Protein AF-A0A7C2RBP6-F1 (afdb_monomer_lite)

Foldseek 3Di:
DPVVVVVVLLCLLVPDDDCPPAPDAPDDDDDRDRDPDPDQPDDQDDDPPDDPQVVSLSSVQSCCVPPHQKDWLDAQAFQDDPNDTLDTQGTWIARPVPRDIDGDDDDDAQFQAQPVDPGRQQRGAHPVNPDTSVVVSVCCVPRVVCVCVDPSCVVVVVVSD

Sequence (161 aa):
MNNALLHQFCGFLDTPQIWDKTVAFPYPAYNLKRLDLQELPENIHLPPTMVLGKRMERFFRFYVTHCSEERIIAHNEQIISEKRTLGELDFLLKNENTGQVSHVELVYKFYLYDPEIPAEAERWTGPNHRDNLSRKLDRLLKKQFPLLHREETRPLLDRLG

pLDDT: mean 90.35, std 7.53, range [52.34, 98.12]

Secondary structure (DSSP, 8-state):
--HHHHHHHHHHHTPPPSSTTTS--SSPPP-PPP---SS-SS-----TT--HHHHHHHHHHHHHHHHSSEEEEEEEEEEEETTEEEEEEEEEEEETTT--EEEE-------EE-TTSSSHHHHEE-TTSS-BHHHHHHHIIIIIGGGGGSGGGHHHHHHH-

InterPro domains:
  IPR015003 Protein of unknown function DUF1853 [PF08907] (30-160)

Radius of gyration: 17.33 Å; chains: 1; bounding box: 37×40×42 Å

Organism: NCBI:txid390640

Structure (mmCIF, N/CA/C/O backbone):
data_AF-A0A7C2RBP6-F1
#
_entry.id   AF-A0A7C2RBP6-F1
#
loop_
_atom_site.group_PDB
_atom_site.id
_atom_site.type_symbol
_atom_site.label_atom_id
_atom_site.label_alt_id
_atom_site.label_comp_id
_atom_site.label_asym_id
_atom_site.label_entity_id
_atom_site.label_seq_id
_atom_site.pdbx_PDB_ins_code
_atom_site.Cartn_x
_atom_site.Cartn_y
_atom_site.Cartn_z
_atom_site.occupancy
_atom_site.B_iso_or_equiv
_atom_site.auth_seq_id
_atom_site.auth_comp_id
_atom_site.auth_asym_id
_atom_site.auth_atom_id
_atom_site.pdbx_PDB_model_num
ATOM 1 N N . MET A 1 1 ? 17.972 23.524 2.833 1.00 52.34 1 MET A N 1
ATOM 2 C CA . MET A 1 1 ? 16.898 22.520 2.652 1.00 52.34 1 MET A CA 1
ATOM 3 C C . MET A 1 1 ? 17.493 21.240 2.093 1.00 52.34 1 MET A C 1
ATOM 5 O O . MET A 1 1 ? 18.336 21.323 1.207 1.00 52.34 1 MET A O 1
ATOM 9 N N . ASN A 1 2 ? 17.118 20.072 2.621 1.00 64.44 2 ASN A N 1
ATOM 10 C CA . ASN A 1 2 ? 17.662 18.794 2.158 1.00 64.44 2 ASN A CA 1
ATOM 11 C C . ASN A 1 2 ? 17.010 18.398 0.822 1.00 64.44 2 ASN A C 1
ATOM 13 O O . ASN A 1 2 ? 16.050 17.630 0.794 1.00 64.44 2 ASN A O 1
ATOM 17 N N . ASN A 1 3 ? 17.522 18.964 -0.275 1.00 80.50 3 ASN A N 1
ATOM 18 C CA . ASN A 1 3 ? 17.009 18.783 -1.637 1.00 80.50 3 ASN A CA 1
ATOM 19 C C . ASN A 1 3 ? 16.863 17.289 -2.010 1.00 80.50 3 ASN A C 1
ATOM 21 O O . ASN A 1 3 ? 15.929 16.882 -2.692 1.00 80.50 3 ASN A O 1
ATOM 25 N N . ALA A 1 4 ? 17.720 16.428 -1.449 1.00 88.38 4 ALA A N 1
ATOM 26 C CA . ALA A 1 4 ? 17.668 14.987 -1.670 1.00 88.38 4 ALA A CA 1
ATOM 27 C C . ALA A 1 4 ? 16.376 14.315 -1.168 1.00 88.38 4 ALA A C 1
ATOM 29 O O . ALA A 1 4 ? 15.954 13.319 -1.753 1.00 88.38 4 ALA A O 1
ATOM 30 N N . LEU A 1 5 ? 15.759 14.806 -0.088 1.00 91.62 5 LEU A N 1
ATOM 31 C CA . LEU A 1 5 ? 14.528 14.219 0.450 1.00 91.62 5 LEU A CA 1
ATOM 32 C C . LEU A 1 5 ? 13.312 14.598 -0.400 1.00 91.62 5 LEU A C 1
ATOM 34 O O . LEU A 1 5 ? 12.484 13.736 -0.685 1.00 91.62 5 LEU A O 1
ATOM 38 N N . LEU A 1 6 ? 13.253 15.856 -0.848 1.00 92.50 6 LEU A N 1
ATOM 39 C CA . LEU A 1 6 ? 12.240 16.327 -1.791 1.00 92.50 6 LEU A CA 1
ATOM 40 C C . LEU A 1 6 ? 12.291 15.505 -3.084 1.00 92.50 6 LEU A C 1
ATOM 42 O O . LEU A 1 6 ? 11.281 14.939 -3.480 1.00 92.50 6 LEU A O 1
ATOM 46 N N . HIS A 1 7 ? 13.477 15.337 -3.679 1.00 91.81 7 HIS A N 1
ATOM 47 C CA . HIS A 1 7 ? 13.637 14.522 -4.886 1.00 91.81 7 HIS A CA 1
ATOM 48 C C . HIS A 1 7 ? 13.184 13.069 -4.705 1.00 91.81 7 HIS A C 1
ATOM 50 O O . HIS A 1 7 ? 12.576 12.500 -5.607 1.00 91.81 7 HIS A O 1
ATOM 56 N N . GLN A 1 8 ? 13.449 12.461 -3.546 1.00 92.69 8 GLN A N 1
ATOM 57 C CA . GLN A 1 8 ? 12.980 11.102 -3.260 1.00 92.69 8 GLN A CA 1
ATOM 58 C C . GLN A 1 8 ? 11.459 11.027 -3.129 1.00 92.69 8 GLN A C 1
ATOM 60 O O . GLN A 1 8 ? 10.862 10.065 -3.606 1.00 92.69 8 GLN A O 1
ATOM 65 N N . PHE A 1 9 ? 10.839 12.023 -2.495 1.00 94.06 9 PHE A N 1
ATOM 66 C CA . PHE A 1 9 ? 9.387 12.095 -2.385 1.00 94.06 9 PHE A CA 1
ATOM 67 C C . PHE A 1 9 ? 8.731 12.327 -3.753 1.00 94.06 9 PHE A C 1
ATOM 69 O O . PHE A 1 9 ? 7.802 11.606 -4.102 1.00 94.06 9 PHE A O 1
ATOM 76 N N . CYS A 1 10 ? 9.260 13.238 -4.575 1.00 92.62 10 CYS A N 1
ATOM 77 C CA . CYS A 1 10 ? 8.786 13.424 -5.949 1.00 92.62 10 CYS A CA 1
ATOM 78 C C . CYS A 1 10 ? 8.947 12.139 -6.775 1.00 92.62 10 CYS A C 1
ATOM 80 O O . CYS A 1 10 ? 8.015 11.732 -7.455 1.00 92.62 10 CYS A O 1
ATOM 82 N N . GLY A 1 11 ? 10.075 11.433 -6.638 1.00 92.06 11 GLY A N 1
ATOM 83 C CA . GLY A 1 11 ? 10.273 10.133 -7.285 1.00 92.06 11 GLY A CA 1
ATOM 84 C C . GLY A 1 11 ? 9.244 9.076 -6.864 1.00 92.06 11 GLY A C 1
ATOM 85 O O . GLY A 1 11 ? 8.825 8.268 -7.688 1.00 92.06 11 GLY A O 1
ATOM 86 N N . PHE A 1 12 ? 8.791 9.100 -5.607 1.00 93.50 12 PHE A N 1
ATOM 87 C CA . PHE A 1 12 ? 7.681 8.262 -5.151 1.00 93.50 12 PHE A CA 1
ATOM 88 C C . PHE A 1 12 ? 6.359 8.624 -5.852 1.00 93.50 12 PHE A C 1
ATOM 90 O O . PHE A 1 12 ? 5.670 7.723 -6.325 1.00 93.50 12 PHE A O 1
ATOM 97 N N . LEU A 1 13 ? 6.030 9.915 -5.978 1.00 92.88 13 LEU A N 1
ATOM 98 C CA . LEU A 1 13 ? 4.815 10.368 -6.676 1.00 92.88 13 LEU A CA 1
ATOM 99 C C . LEU A 1 13 ? 4.832 10.028 -8.171 1.00 92.88 13 LEU A C 1
ATOM 101 O O . LEU A 1 13 ? 3.809 9.641 -8.727 1.00 92.88 13 LEU A O 1
ATOM 105 N N . ASP A 1 14 ? 6.001 10.133 -8.800 1.00 90.75 14 ASP A N 1
ATOM 106 C CA . ASP A 1 14 ? 6.196 9.880 -10.229 1.00 90.75 14 ASP A CA 1
ATOM 107 C C . ASP A 1 14 ? 6.451 8.391 -10.548 1.00 90.75 14 ASP A C 1
ATOM 109 O O . ASP A 1 14 ? 6.765 8.042 -11.690 1.00 90.75 14 ASP A O 1
ATOM 113 N N . THR A 1 15 ? 6.338 7.489 -9.563 1.00 89.38 15 THR A N 1
ATOM 114 C CA . THR A 1 15 ? 6.588 6.057 -9.779 1.00 89.38 15 THR A CA 1
ATOM 115 C C . THR A 1 15 ? 5.542 5.474 -10.741 1.00 89.38 15 THR A C 1
ATOM 117 O O . THR A 1 15 ? 4.346 5.480 -10.435 1.00 89.38 15 THR A O 1
ATOM 120 N N . PRO A 1 16 ? 5.961 4.910 -11.890 1.00 84.44 16 PRO A N 1
ATOM 121 C CA . PRO A 1 16 ? 5.032 4.345 -12.856 1.00 84.44 16 PRO A CA 1
ATOM 122 C C . PRO A 1 16 ? 4.377 3.067 -12.323 1.00 84.44 16 PRO A C 1
ATOM 124 O O . PRO A 1 16 ? 5.028 2.205 -11.730 1.00 84.44 16 PRO A O 1
ATOM 127 N N . GLN A 1 17 ? 3.081 2.915 -12.593 1.00 83.25 17 GLN A N 1
ATOM 128 C CA . GLN A 1 17 ? 2.335 1.698 -12.276 1.00 83.25 17 GLN A CA 1
ATOM 129 C C . GLN A 1 17 ? 2.629 0.611 -13.317 1.00 83.25 17 GLN A C 1
ATOM 131 O O . GLN A 1 17 ? 2.532 0.852 -14.520 1.00 83.25 17 GLN A O 1
ATOM 136 N N . ILE A 1 18 ? 2.971 -0.596 -12.858 1.00 77.94 18 ILE A N 1
ATOM 137 C CA . ILE A 1 18 ? 3.342 -1.709 -13.749 1.00 77.94 18 ILE A CA 1
ATOM 138 C C . ILE A 1 18 ? 2.099 -2.374 -14.361 1.00 77.94 18 ILE A C 1
ATOM 140 O O . ILE A 1 18 ? 2.104 -2.700 -15.548 1.00 77.94 18 ILE A O 1
ATOM 144 N N . TRP A 1 19 ? 1.030 -2.579 -13.580 1.00 73.69 19 TRP A N 1
ATOM 145 C CA . TRP A 1 19 ? -0.109 -3.400 -14.019 1.00 73.69 19 TRP A CA 1
ATOM 146 C C . TRP A 1 19 ? -1.236 -2.633 -14.712 1.00 73.69 19 TRP A C 1
ATOM 148 O O . TRP A 1 19 ? -1.993 -3.259 -15.445 1.00 73.69 19 TRP A O 1
ATOM 158 N N . ASP A 1 20 ? -1.318 -1.306 -14.566 1.00 64.06 20 ASP A N 1
ATOM 159 C CA . ASP A 1 20 ? -2.397 -0.473 -15.138 1.00 64.06 20 ASP A CA 1
ATOM 160 C C . ASP A 1 20 ? -2.490 -0.561 -16.679 1.00 64.06 20 ASP A C 1
ATOM 162 O O . ASP A 1 20 ? -3.480 -0.179 -17.293 1.00 64.06 20 ASP A O 1
ATOM 166 N N . LYS A 1 21 ? -1.460 -1.114 -17.334 1.00 62.25 21 LYS A N 1
ATOM 167 C CA . LYS A 1 21 ? -1.401 -1.274 -18.795 1.00 62.25 21 LYS A CA 1
ATOM 168 C C . LYS A 1 21 ? -1.224 -2.713 -19.275 1.00 62.25 21 LYS A C 1
ATOM 170 O O . LYS A 1 21 ? -1.294 -2.950 -20.476 1.00 62.25 21 LYS A O 1
ATOM 175 N N . THR A 1 22 ? -0.953 -3.660 -18.378 1.00 63.56 22 THR A N 1
ATOM 176 C CA . THR A 1 22 ? -0.402 -4.976 -18.756 1.00 63.56 22 THR A CA 1
ATOM 177 C C . THR A 1 22 ? -1.162 -6.164 -18.174 1.00 63.56 22 THR A C 1
ATOM 179 O O . THR A 1 22 ? -1.115 -7.246 -18.758 1.00 63.56 22 THR A O 1
ATOM 182 N N . VAL A 1 23 ? -1.880 -5.996 -17.055 1.00 70.62 23 VAL A N 1
ATOM 183 C CA . VAL A 1 23 ? -2.558 -7.101 -16.361 1.00 70.62 23 VAL A CA 1
ATOM 184 C C . VAL A 1 23 ? -3.909 -6.639 -15.821 1.00 70.62 23 VAL A C 1
ATOM 186 O O . VAL A 1 23 ? -3.986 -5.669 -15.074 1.00 70.62 23 VAL A O 1
ATOM 189 N N . ALA A 1 24 ? -4.979 -7.363 -16.157 1.00 77.50 24 ALA A N 1
ATOM 190 C CA . ALA A 1 24 ? -6.303 -7.094 -15.607 1.00 77.50 24 ALA A CA 1
ATOM 191 C C . ALA A 1 24 ? -6.322 -7.373 -14.093 1.00 77.50 24 ALA A C 1
ATOM 193 O O . ALA A 1 24 ? -6.085 -8.502 -13.657 1.00 77.50 24 ALA A O 1
ATOM 194 N N . PHE A 1 25 ? -6.627 -6.348 -13.298 1.00 85.31 25 PHE A N 1
ATOM 195 C CA . PHE A 1 25 ? -6.781 -6.441 -11.849 1.00 85.31 25 PHE A CA 1
ATOM 196 C C . PHE A 1 25 ? -8.124 -5.811 -11.446 1.00 85.31 25 PHE A C 1
ATOM 198 O O . PHE A 1 25 ? -8.449 -4.734 -11.942 1.00 85.31 25 PHE A O 1
ATOM 205 N N . PRO A 1 26 ? -8.935 -6.455 -10.587 1.00 89.94 26 PRO A N 1
ATOM 206 C CA . PRO A 1 26 ? -10.294 -5.994 -10.285 1.00 89.94 26 PRO A CA 1
ATOM 207 C C . PRO A 1 26 ? -10.346 -4.759 -9.377 1.00 89.94 26 PRO A C 1
ATOM 209 O O . PRO A 1 26 ? -11.415 -4.180 -9.209 1.00 89.94 26 PRO A O 1
ATOM 212 N N . TYR A 1 27 ? -9.216 -4.363 -8.787 1.00 90.38 27 TYR A N 1
ATOM 213 C CA . TYR A 1 27 ? -9.110 -3.170 -7.954 1.00 90.38 27 TYR A CA 1
ATOM 214 C C . TYR A 1 27 ? -8.274 -2.098 -8.663 1.00 90.38 27 TYR A C 1
ATOM 216 O O . TYR A 1 27 ? -7.265 -2.432 -9.290 1.00 90.38 27 TYR A O 1
ATOM 224 N N . PRO A 1 28 ? -8.661 -0.817 -8.574 1.00 90.56 28 PRO A N 1
ATOM 225 C CA . PRO A 1 28 ? -7.906 0.257 -9.202 1.00 90.56 28 PRO A CA 1
ATOM 226 C C . PRO A 1 28 ? -6.569 0.484 -8.487 1.00 90.56 28 PRO A C 1
ATOM 228 O O . PRO A 1 28 ? -6.428 0.219 -7.291 1.00 90.56 28 PRO A O 1
ATOM 231 N N . ALA A 1 29 ? -5.591 1.023 -9.214 1.00 89.62 29 ALA A N 1
ATOM 232 C CA . ALA A 1 29 ? -4.424 1.620 -8.579 1.00 89.62 29 ALA A CA 1
ATOM 233 C C . ALA A 1 29 ? -4.838 2.879 -7.800 1.00 89.62 29 ALA A C 1
ATOM 235 O O . ALA A 1 29 ? -5.777 3.584 -8.178 1.00 89.62 29 ALA A O 1
ATOM 236 N N . TYR A 1 30 ? -4.123 3.178 -6.717 1.00 91.25 30 TYR A N 1
ATOM 237 C CA . TYR A 1 30 ? -4.348 4.412 -5.977 1.00 91.25 30 TYR A CA 1
ATOM 238 C C . TYR A 1 30 ? -3.863 5.615 -6.801 1.00 91.25 30 TYR A C 1
ATOM 240 O O . TYR A 1 30 ? -2.724 5.638 -7.273 1.00 91.25 30 TYR A O 1
ATOM 248 N N . ASN A 1 31 ? -4.725 6.619 -6.975 1.00 88.62 31 ASN A N 1
ATOM 249 C CA . ASN A 1 31 ? -4.431 7.785 -7.803 1.00 88.62 31 ASN A CA 1
ATOM 250 C C . ASN A 1 31 ? -3.604 8.822 -7.026 1.00 88.62 31 ASN A C 1
ATOM 252 O O . ASN A 1 31 ? -4.149 9.689 -6.339 1.00 88.62 31 ASN A O 1
ATOM 256 N N . LEU A 1 32 ? -2.278 8.737 -7.146 1.00 90.00 32 LEU A N 1
ATOM 257 C CA . LEU A 1 32 ? -1.374 9.776 -6.658 1.00 90.00 32 LEU A CA 1
ATOM 258 C C . LEU A 1 32 ? -1.496 11.011 -7.556 1.00 90.00 32 LEU A C 1
ATOM 260 O O . LEU A 1 32 ? -1.205 10.966 -8.752 1.00 90.00 32 LEU A O 1
ATOM 264 N N . LYS A 1 33 ? -1.913 12.138 -6.976 1.00 87.56 33 LYS A N 1
ATOM 265 C CA . LYS A 1 33 ? -1.905 13.425 -7.669 1.00 87.56 33 LYS A CA 1
ATOM 266 C C . LYS A 1 33 ? -0.450 13.825 -7.894 1.00 87.56 33 LYS A C 1
ATOM 268 O O . LYS A 1 33 ? 0.353 13.813 -6.962 1.00 87.56 33 LYS A O 1
ATOM 273 N N . ARG A 1 34 ? -0.118 14.217 -9.124 1.00 82.31 34 ARG A N 1
ATOM 274 C CA . ARG A 1 34 ? 1.166 14.857 -9.407 1.00 82.31 34 ARG A CA 1
ATOM 275 C C . ARG A 1 34 ? 1.182 16.232 -8.748 1.00 82.31 34 ARG A C 1
ATOM 277 O O . ARG A 1 34 ? 0.251 17.013 -8.937 1.00 82.31 34 ARG A O 1
ATOM 284 N N . LEU A 1 35 ? 2.232 16.512 -7.988 1.00 88.00 35 LEU A N 1
ATOM 285 C CA . LEU A 1 35 ? 2.397 17.764 -7.257 1.00 88.00 35 LEU A CA 1
ATOM 286 C C . LEU A 1 35 ? 3.674 18.449 -7.731 1.00 88.00 35 LEU A C 1
ATOM 288 O O . LEU A 1 35 ? 4.711 17.801 -7.856 1.00 88.00 35 LEU A O 1
ATOM 292 N N . ASP A 1 36 ? 3.597 19.754 -7.965 1.00 86.12 36 ASP A N 1
ATOM 293 C CA . ASP A 1 36 ? 4.771 20.585 -8.223 1.00 86.12 36 ASP A CA 1
ATOM 294 C C . ASP A 1 36 ? 5.233 21.204 -6.898 1.00 86.12 36 ASP A C 1
ATOM 296 O O . ASP A 1 36 ? 4.798 22.284 -6.498 1.00 86.12 36 ASP A O 1
ATOM 300 N N . LEU A 1 37 ? 6.025 20.437 -6.144 1.00 86.44 37 LEU A N 1
ATOM 301 C CA . LEU A 1 37 ? 6.531 20.843 -4.835 1.00 86.44 37 LEU A CA 1
ATOM 302 C C . LEU A 1 37 ? 7.934 21.435 -4.968 1.00 86.44 37 LEU A C 1
ATOM 304 O O . LEU A 1 37 ? 8.875 20.743 -5.354 1.00 86.44 37 LEU A O 1
ATOM 308 N N . GLN A 1 38 ? 8.088 22.699 -4.570 1.00 89.12 38 GLN A N 1
ATOM 309 C CA . GLN A 1 38 ? 9.403 23.338 -4.416 1.00 89.12 38 GLN A CA 1
ATOM 310 C C . GLN A 1 38 ? 10.053 22.996 -3.068 1.00 89.12 38 GLN A C 1
ATOM 312 O O . GLN A 1 38 ? 11.277 23.019 -2.930 1.00 89.12 38 GLN A O 1
ATOM 317 N N . GLU A 1 39 ? 9.233 22.647 -2.078 1.00 90.56 39 GLU A N 1
ATOM 318 C CA . GLU A 1 39 ? 9.653 22.187 -0.762 1.00 90.56 39 GLU A CA 1
ATOM 319 C C . GLU A 1 39 ? 8.625 21.224 -0.163 1.00 90.56 39 GLU A C 1
ATOM 321 O O . GLU A 1 39 ? 7.479 21.149 -0.608 1.00 90.56 39 GLU A O 1
ATOM 326 N N . LEU A 1 40 ? 9.051 20.456 0.842 1.00 90.62 40 LEU A N 1
ATOM 327 C CA . LEU A 1 40 ? 8.138 19.597 1.587 1.00 90.62 40 LEU A CA 1
ATOM 328 C C . LEU A 1 40 ? 7.383 20.442 2.621 1.00 90.62 40 LEU A C 1
ATOM 330 O O . LEU A 1 40 ? 8.035 21.197 3.343 1.00 90.62 40 LEU A O 1
ATOM 334 N N . PRO A 1 41 ? 6.055 20.275 2.757 1.00 87.88 41 PRO A N 1
ATOM 335 C CA . PRO A 1 41 ? 5.267 21.020 3.740 1.00 87.88 41 PRO A CA 1
ATOM 336 C C . PRO A 1 41 ? 5.688 20.738 5.189 1.00 87.88 41 PRO A C 1
ATOM 338 O O . PRO A 1 41 ? 5.486 21.571 6.066 1.00 87.88 41 PRO A O 1
ATOM 341 N N . GLU A 1 42 ? 6.294 19.576 5.446 1.00 89.69 42 GLU A N 1
ATOM 342 C CA . GLU A 1 42 ? 6.845 19.212 6.746 1.00 89.69 42 GLU A CA 1
ATOM 343 C C . GLU A 1 42 ? 8.081 18.309 6.584 1.00 89.69 42 GLU A C 1
ATOM 345 O O . GLU A 1 42 ? 8.264 17.622 5.574 1.00 89.69 42 GLU A O 1
ATOM 350 N N . ASN A 1 43 ? 8.961 18.308 7.589 1.00 86.31 43 ASN A N 1
ATOM 351 C CA . ASN A 1 43 ? 10.140 17.448 7.602 1.00 86.31 43 ASN A CA 1
ATOM 352 C C . ASN A 1 43 ? 9.761 15.978 7.820 1.00 86.31 43 ASN A C 1
ATOM 354 O O . ASN A 1 43 ? 9.233 15.601 8.864 1.00 86.31 43 ASN A O 1
ATOM 358 N N . ILE A 1 44 ? 10.158 15.113 6.886 1.00 88.62 44 ILE A N 1
ATOM 359 C CA . ILE A 1 44 ? 10.006 13.661 7.031 1.00 88.62 44 ILE A CA 1
ATOM 360 C C . ILE A 1 44 ? 11.272 13.088 7.659 1.00 88.62 44 ILE A C 1
ATOM 362 O O . ILE A 1 44 ? 12.347 13.095 7.057 1.00 88.62 44 ILE A O 1
ATOM 366 N N . HIS A 1 45 ? 11.156 12.529 8.860 1.00 87.88 45 HIS A N 1
ATOM 367 C CA . HIS A 1 45 ? 12.265 11.791 9.451 1.00 87.88 45 HIS A CA 1
ATOM 368 C C . HIS A 1 45 ? 12.392 10.408 8.797 1.00 87.88 45 HIS A C 1
ATOM 370 O O . HIS A 1 45 ? 11.487 9.578 8.903 1.00 87.88 45 HIS A O 1
ATOM 376 N N . LEU A 1 46 ? 13.530 10.130 8.153 1.00 89.06 46 LEU A N 1
ATOM 377 C CA . LEU A 1 46 ? 13.854 8.831 7.557 1.00 89.06 46 LEU A CA 1
ATOM 378 C C . LEU A 1 46 ? 15.218 8.335 8.063 1.00 89.06 46 LEU A C 1
ATOM 380 O O . LEU A 1 46 ? 16.243 8.917 7.708 1.00 89.06 46 LEU A O 1
ATOM 384 N N . PRO A 1 47 ? 15.265 7.243 8.845 1.00 88.69 47 PRO A N 1
ATOM 385 C CA . PRO A 1 47 ? 16.512 6.594 9.219 1.00 88.69 47 PRO A CA 1
ATOM 386 C C . PRO A 1 47 ? 17.319 6.168 7.979 1.00 88.69 47 PRO A C 1
ATOM 388 O O . PRO A 1 47 ? 16.730 5.652 7.019 1.00 88.69 47 PRO A O 1
ATOM 391 N N . PRO A 1 48 ? 18.658 6.309 7.986 1.00 83.12 48 PRO A N 1
ATOM 392 C CA . PRO A 1 48 ? 19.504 5.917 6.855 1.00 83.12 48 PRO A CA 1
ATOM 393 C C . PRO A 1 48 ? 19.399 4.430 6.498 1.00 83.12 48 PRO A C 1
ATOM 395 O O . PRO A 1 48 ? 19.457 4.068 5.330 1.00 83.12 48 PRO A O 1
ATOM 398 N N . THR A 1 49 ? 19.200 3.573 7.501 1.00 90.50 49 THR A N 1
ATOM 399 C CA . THR A 1 49 ? 19.130 2.108 7.372 1.00 90.50 49 THR A CA 1
ATOM 400 C C . THR A 1 49 ? 17.722 1.585 7.077 1.00 90.50 49 THR A C 1
ATOM 402 O O . THR A 1 49 ? 17.485 0.378 7.101 1.00 90.50 49 THR A O 1
ATOM 405 N N . MET A 1 50 ? 16.762 2.477 6.816 1.00 91.81 50 MET A N 1
ATOM 406 C CA . MET A 1 50 ? 15.387 2.086 6.535 1.00 91.81 50 MET A CA 1
ATOM 407 C C . MET A 1 50 ? 15.287 1.336 5.208 1.00 91.81 50 MET A C 1
ATOM 409 O O . MET A 1 50 ? 15.623 1.868 4.151 1.00 91.81 50 MET A O 1
ATOM 413 N N . VAL A 1 51 ? 14.750 0.117 5.266 1.00 91.44 51 VAL A N 1
ATOM 414 C CA . VAL A 1 51 ? 14.430 -0.660 4.068 1.00 91.44 51 VAL A CA 1
ATOM 415 C C . VAL A 1 51 ? 13.407 0.072 3.203 1.00 91.44 51 VAL A C 1
ATOM 417 O O . VAL A 1 51 ? 12.511 0.753 3.708 1.00 91.44 51 VAL A O 1
ATOM 420 N N . LEU A 1 52 ? 13.521 -0.101 1.887 1.00 89.81 52 LEU A N 1
ATOM 421 C CA . LEU A 1 52 ? 12.773 0.698 0.922 1.00 89.81 52 LEU A CA 1
ATOM 422 C C . LEU A 1 52 ? 11.254 0.633 1.120 1.00 89.81 52 LEU A C 1
ATOM 424 O O . LEU A 1 52 ? 10.616 1.676 1.108 1.00 89.81 52 LEU A O 1
ATOM 428 N N . GLY A 1 53 ? 10.684 -0.550 1.373 1.00 91.31 53 GLY A N 1
ATOM 429 C CA . GLY A 1 53 ? 9.237 -0.695 1.595 1.00 91.31 53 GLY A CA 1
ATOM 430 C C . GLY A 1 53 ? 8.722 0.200 2.728 1.00 91.31 53 GLY A C 1
ATOM 431 O O . GLY A 1 53 ? 7.809 0.991 2.521 1.00 91.31 53 GLY A O 1
ATOM 432 N N . LYS A 1 54 ? 9.405 0.192 3.881 1.00 92.56 54 LYS A N 1
ATOM 433 C CA . LYS A 1 54 ? 9.066 1.058 5.022 1.00 92.56 54 LYS A CA 1
ATOM 434 C C . LYS A 1 54 ? 9.275 2.542 4.719 1.00 92.56 54 LYS A C 1
ATOM 436 O O . LYS A 1 54 ? 8.556 3.382 5.256 1.00 92.56 54 LYS A O 1
ATOM 441 N N . ARG A 1 55 ? 10.232 2.883 3.849 1.00 94.75 55 ARG A N 1
ATOM 442 C CA . ARG A 1 55 ? 10.394 4.261 3.364 1.00 94.75 55 ARG A CA 1
ATOM 443 C C . ARG A 1 55 ? 9.199 4.688 2.507 1.00 94.75 55 ARG A C 1
ATOM 445 O O . ARG A 1 55 ? 8.701 5.791 2.707 1.00 94.75 55 ARG A O 1
ATOM 452 N N . MET A 1 56 ? 8.722 3.828 1.609 1.00 95.25 56 MET A N 1
ATOM 453 C CA . MET A 1 56 ? 7.554 4.124 0.769 1.00 95.25 56 MET A CA 1
ATOM 454 C C . MET A 1 56 ? 6.277 4.243 1.601 1.00 95.25 56 MET A C 1
ATOM 456 O O . MET A 1 56 ? 5.502 5.157 1.361 1.00 95.25 56 MET A O 1
ATOM 460 N N . GLU A 1 57 ? 6.095 3.411 2.632 1.00 95.94 57 GLU A N 1
ATOM 461 C CA . GLU A 1 57 ? 4.988 3.569 3.591 1.00 95.94 57 GLU A CA 1
ATOM 462 C C . GLU A 1 57 ? 5.007 4.953 4.258 1.00 95.94 57 GLU A C 1
ATOM 464 O O . GLU A 1 57 ? 3.967 5.598 4.385 1.00 95.94 57 GLU A O 1
ATOM 469 N N . ARG A 1 58 ? 6.190 5.453 4.651 1.00 95.75 58 ARG A N 1
ATOM 470 C CA . ARG A 1 58 ? 6.322 6.803 5.227 1.00 95.75 58 ARG A CA 1
ATOM 471 C C . ARG A 1 58 ? 5.994 7.900 4.224 1.00 95.75 58 ARG A C 1
ATOM 473 O O . ARG A 1 58 ? 5.343 8.868 4.604 1.00 95.75 58 ARG A O 1
ATOM 480 N N . PHE A 1 59 ? 6.417 7.756 2.971 1.00 95.94 59 PHE A N 1
ATOM 481 C CA . PHE A 1 59 ? 6.056 8.703 1.918 1.00 95.94 59 PHE A CA 1
ATOM 482 C C . PHE A 1 59 ? 4.567 8.672 1.597 1.00 95.94 59 PHE A C 1
ATOM 484 O O . PHE A 1 59 ? 3.965 9.736 1.514 1.00 95.94 59 PHE A O 1
ATOM 491 N N . PHE A 1 60 ? 3.949 7.496 1.502 1.00 97.12 60 PHE A N 1
ATOM 492 C CA . PHE A 1 60 ? 2.510 7.394 1.288 1.00 97.12 60 PHE A CA 1
ATOM 493 C C . PHE A 1 60 ? 1.732 8.026 2.444 1.00 97.12 60 PHE A C 1
ATOM 495 O O . PHE A 1 60 ? 0.862 8.862 2.217 1.00 97.12 60 PHE A O 1
ATOM 502 N N . ARG A 1 61 ? 2.115 7.729 3.693 1.00 97.00 61 ARG A N 1
ATOM 503 C CA . ARG A 1 61 ? 1.525 8.369 4.874 1.00 97.00 61 ARG A CA 1
ATOM 504 C C . ARG A 1 61 ? 1.656 9.892 4.829 1.00 97.00 61 ARG A C 1
ATOM 506 O O . ARG A 1 61 ? 0.687 10.592 5.115 1.00 97.00 61 ARG A O 1
ATOM 513 N N . PHE A 1 62 ? 2.837 10.400 4.484 1.00 96.38 62 PHE A N 1
ATOM 514 C CA . PHE A 1 62 ? 3.077 11.834 4.345 1.00 96.38 62 PHE A CA 1
ATOM 515 C C . PHE A 1 62 ? 2.204 12.448 3.245 1.00 96.38 62 PHE A C 1
ATOM 517 O O . PHE A 1 62 ? 1.536 13.449 3.485 1.00 96.38 62 PHE A O 1
ATOM 524 N N . TYR A 1 63 ? 2.150 11.816 2.070 1.00 96.50 63 TYR A N 1
ATOM 525 C CA . TYR A 1 63 ? 1.308 12.250 0.960 1.00 96.50 63 TYR A CA 1
ATOM 526 C C . TYR A 1 63 ? -0.162 12.335 1.376 1.00 96.50 63 TYR A C 1
ATOM 528 O O . TYR A 1 63 ? -0.788 13.370 1.168 1.00 96.50 63 TYR A O 1
ATOM 536 N N . VAL A 1 64 ? -0.709 11.291 2.006 1.00 96.56 64 VAL A N 1
ATOM 537 C CA . VAL A 1 64 ? -2.117 11.305 2.422 1.00 96.56 64 VAL A CA 1
ATOM 538 C C . VAL A 1 64 ? -2.362 12.429 3.431 1.00 96.56 64 VAL A C 1
ATOM 540 O O . VAL A 1 64 ? -3.307 13.192 3.271 1.00 96.56 64 VAL A O 1
ATOM 543 N N . THR A 1 65 ? -1.468 12.583 4.412 1.00 95.69 65 THR A N 1
ATOM 544 C CA . THR A 1 65 ? -1.611 13.568 5.500 1.00 95.69 65 THR A CA 1
ATOM 545 C C . THR A 1 65 ? -1.538 15.020 5.019 1.00 95.69 65 THR A C 1
ATOM 547 O O . THR A 1 65 ? -2.257 15.864 5.546 1.00 95.69 65 THR A O 1
ATOM 550 N N . HIS A 1 66 ? -0.667 15.327 4.053 1.00 93.88 66 HIS A N 1
ATOM 551 C CA . HIS A 1 66 ? -0.362 16.717 3.684 1.00 93.88 66 HIS A CA 1
ATOM 552 C C . HIS A 1 66 ? -0.792 17.115 2.273 1.00 93.88 66 HIS A C 1
ATOM 554 O O . HIS A 1 66 ? -0.789 18.301 1.952 1.00 93.88 66 HIS A O 1
ATOM 560 N N . CYS A 1 67 ? -1.108 16.154 1.407 1.00 93.06 67 CYS A N 1
ATOM 561 C CA . CYS A 1 67 ? -1.304 16.407 -0.020 1.00 93.06 67 CYS A CA 1
ATOM 562 C C . CYS A 1 67 ? -2.595 15.807 -0.594 1.00 93.06 67 CYS A C 1
ATOM 564 O O . CYS A 1 67 ? -2.915 16.065 -1.756 1.00 93.06 67 CYS A O 1
ATOM 566 N N . SER A 1 68 ? -3.330 15.012 0.185 1.00 93.31 68 SER A N 1
ATOM 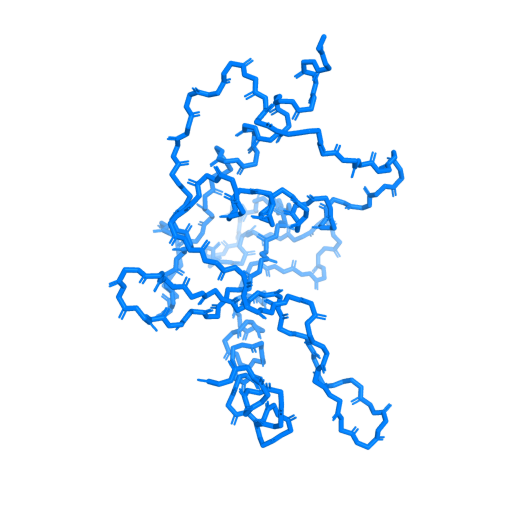567 C CA . SER A 1 68 ? -4.600 14.412 -0.229 1.00 93.31 68 SER A CA 1
ATOM 568 C C . SER A 1 68 ? -5.790 15.029 0.515 1.00 93.31 68 SER A C 1
ATOM 570 O O . SER A 1 68 ? -5.623 15.725 1.511 1.00 93.31 68 SER A O 1
ATOM 572 N N . GLU A 1 69 ? -7.001 14.758 0.029 1.00 92.56 69 GLU A N 1
ATOM 573 C CA . GLU A 1 69 ? -8.265 15.106 0.708 1.00 92.56 69 GLU A CA 1
ATOM 574 C C . GLU A 1 69 ? -8.757 13.970 1.628 1.00 92.56 69 GLU A C 1
ATOM 576 O O . GLU A 1 69 ? -9.867 14.013 2.161 1.00 92.56 69 GLU A O 1
ATOM 581 N N . GLU A 1 70 ? -7.960 12.912 1.772 1.00 96.50 70 GLU A N 1
ATOM 582 C CA . GLU A 1 70 ? -8.278 11.742 2.579 1.00 96.50 70 GLU A CA 1
ATOM 583 C C . GLU A 1 70 ? -7.549 11.795 3.920 1.00 96.50 70 GLU A C 1
ATOM 585 O O . GLU A 1 70 ? -6.438 12.309 4.046 1.00 96.50 70 GLU A O 1
ATOM 590 N N . ARG A 1 71 ? -8.165 11.196 4.936 1.00 97.12 71 ARG A N 1
ATOM 591 C CA . ARG A 1 71 ? -7.578 11.011 6.257 1.00 97.12 71 ARG A CA 1
ATOM 592 C C . ARG A 1 71 ? -7.250 9.547 6.483 1.00 97.12 71 ARG A C 1
ATOM 594 O O . ARG A 1 71 ? -8.075 8.670 6.249 1.00 97.12 71 ARG A O 1
ATOM 601 N N . ILE A 1 72 ? -6.069 9.281 7.025 1.00 98.00 72 ILE A N 1
ATOM 602 C CA . ILE A 1 72 ? -5.707 7.943 7.497 1.00 98.00 72 ILE A CA 1
ATOM 603 C C . ILE A 1 72 ? -6.487 7.666 8.784 1.00 98.00 72 ILE A C 1
ATOM 605 O O . ILE A 1 72 ? -6.288 8.353 9.787 1.00 98.00 72 ILE A O 1
ATOM 609 N N . ILE A 1 73 ? -7.369 6.668 8.759 1.00 97.62 73 ILE A N 1
ATOM 610 C CA . ILE A 1 73 ? -8.112 6.225 9.949 1.00 97.62 73 ILE A CA 1
ATOM 611 C C . ILE A 1 73 ? -7.419 5.056 10.644 1.00 97.62 73 ILE A C 1
ATOM 613 O O . ILE A 1 73 ? -7.525 4.927 11.859 1.00 97.62 73 ILE A O 1
ATOM 617 N N . ALA A 1 74 ? -6.658 4.256 9.897 1.00 97.50 74 ALA A N 1
ATOM 618 C CA . ALA A 1 74 ? -5.773 3.239 10.442 1.00 97.50 74 ALA A CA 1
ATOM 619 C C . ALA A 1 74 ? -4.629 2.944 9.468 1.00 97.50 74 ALA A C 1
ATOM 621 O O . ALA A 1 74 ? -4.781 3.124 8.258 1.00 97.50 74 ALA A O 1
ATOM 622 N N . HIS A 1 75 ? -3.484 2.498 9.980 1.00 97.56 75 HIS A N 1
ATOM 623 C CA . HIS A 1 75 ? -2.381 2.036 9.143 1.00 97.56 75 HIS A CA 1
ATOM 624 C C . HIS A 1 75 ? -1.537 0.988 9.873 1.00 97.56 75 HIS A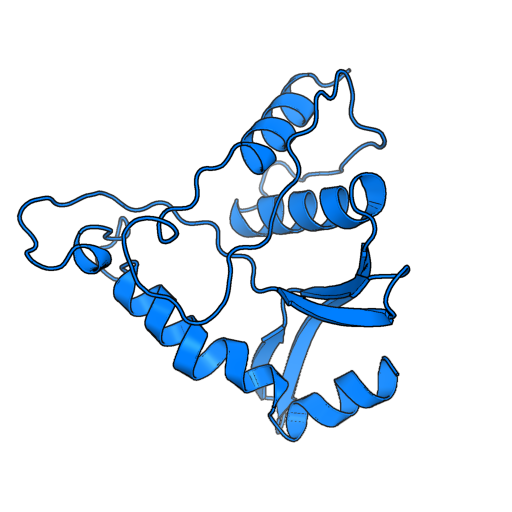 C 1
ATOM 626 O O . HIS A 1 75 ? -1.336 1.093 11.084 1.00 97.56 75 HIS A O 1
ATOM 632 N N . ASN A 1 76 ? -0.984 0.029 9.133 1.00 96.19 76 ASN A N 1
ATOM 633 C CA . ASN A 1 76 ? -0.187 -1.089 9.646 1.00 96.19 76 ASN A CA 1
ATOM 634 C C . ASN A 1 76 ? -0.900 -1.850 10.786 1.00 96.19 76 ASN A C 1
ATOM 636 O O . ASN A 1 76 ? -0.292 -2.192 11.805 1.00 96.19 76 ASN A O 1
ATOM 640 N N . GLU A 1 77 ? -2.209 -2.075 10.642 1.00 96.81 77 GLU A N 1
ATOM 641 C CA . GLU A 1 77 ? -3.016 -2.763 11.654 1.00 96.81 77 GLU A CA 1
ATOM 642 C C . GLU A 1 77 ? -2.914 -4.273 11.477 1.00 96.81 77 GLU A C 1
ATOM 644 O O . GLU A 1 77 ? -3.285 -4.831 10.441 1.00 96.81 77 GLU A O 1
ATOM 649 N N . GLN A 1 78 ? -2.430 -4.953 12.511 1.00 96.50 78 GLN A N 1
ATOM 650 C CA . GLN A 1 78 ? -2.270 -6.400 12.483 1.00 96.50 78 GLN A CA 1
ATOM 651 C C . GLN A 1 78 ? -3.579 -7.108 12.814 1.00 96.50 78 GLN A C 1
ATOM 653 O O . GLN A 1 78 ? -4.194 -6.863 13.851 1.00 96.50 78 GLN A O 1
ATOM 658 N N . ILE A 1 79 ? -3.952 -8.067 11.971 1.00 96.75 79 ILE A N 1
ATOM 659 C CA . ILE A 1 79 ? -5.083 -8.957 12.220 1.00 96.75 79 ILE A CA 1
ATOM 660 C C . ILE A 1 79 ? -4.549 -10.206 12.914 1.00 96.75 79 ILE A C 1
ATOM 662 O O . ILE A 1 79 ? -3.769 -10.967 12.331 1.00 96.75 79 ILE A O 1
ATOM 666 N N . ILE A 1 80 ? -4.939 -10.412 14.172 1.00 94.75 80 ILE A N 1
ATOM 667 C CA . ILE A 1 80 ? -4.420 -11.480 15.033 1.00 94.75 80 ILE A CA 1
ATOM 668 C C . ILE A 1 80 ? -5.558 -12.418 15.429 1.00 94.75 80 ILE A C 1
ATOM 670 O O . ILE A 1 80 ? -6.606 -11.977 15.885 1.00 94.75 80 ILE A O 1
ATOM 674 N N . SER A 1 81 ? -5.312 -13.721 15.315 1.00 94.31 81 SER A N 1
ATOM 675 C CA . SER A 1 81 ? -6.206 -14.782 15.781 1.00 94.31 81 SER A CA 1
ATOM 676 C C . SER A 1 81 ? -5.399 -15.800 16.572 1.00 94.31 81 SER A C 1
ATOM 678 O O . SER A 1 81 ? -4.327 -16.205 16.129 1.00 94.31 81 SER A O 1
ATOM 680 N N . GLU A 1 82 ? -5.853 -16.159 17.774 1.00 92.06 82 GLU A N 1
ATOM 681 C CA . GLU A 1 82 ? -5.190 -17.153 18.637 1.00 92.06 82 GLU A CA 1
ATOM 682 C C . GLU A 1 82 ? -3.667 -16.929 18.802 1.00 92.06 82 GLU A C 1
ATOM 684 O O . GLU A 1 82 ? -2.866 -17.860 18.747 1.00 92.06 82 GLU A O 1
ATOM 689 N N . LYS A 1 83 ? -3.247 -15.668 19.007 1.00 92.56 83 LYS A N 1
ATOM 690 C CA . LYS A 1 83 ? -1.832 -15.229 19.117 1.00 92.56 83 LYS A CA 1
ATOM 691 C C . LYS A 1 83 ? -1.002 -15.361 17.831 1.00 92.56 83 LYS A C 1
ATOM 693 O O . LYS A 1 83 ? 0.212 -15.165 17.865 1.00 92.56 83 LYS A O 1
ATOM 698 N N . ARG A 1 84 ? -1.629 -15.651 16.694 1.00 95.25 84 ARG A N 1
ATOM 699 C CA . ARG A 1 84 ? -0.996 -15.694 15.376 1.00 95.25 84 ARG A CA 1
ATOM 700 C C . ARG A 1 84 ? -1.437 -14.505 14.532 1.00 95.25 84 ARG A C 1
ATOM 702 O O . ARG A 1 8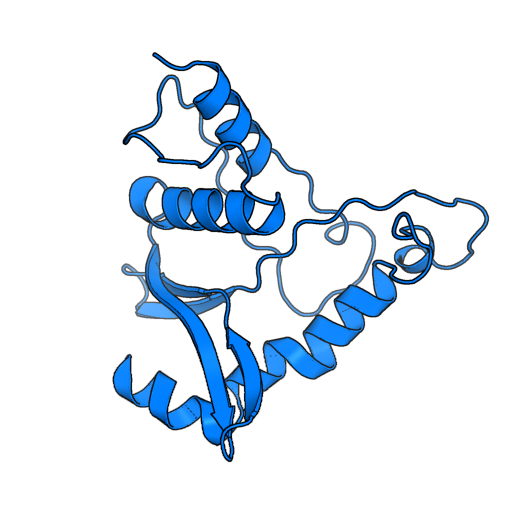4 ? -2.627 -14.270 14.350 1.00 95.25 84 ARG A O 1
ATOM 709 N N . THR A 1 85 ? -0.477 -13.807 13.935 1.00 95.56 85 THR A N 1
ATOM 710 C CA . THR A 1 85 ? -0.761 -12.795 12.913 1.00 95.56 85 THR A CA 1
ATOM 711 C C . THR A 1 85 ? -1.254 -13.480 11.638 1.00 95.56 85 THR A C 1
ATOM 713 O O . THR A 1 85 ? -0.535 -14.272 11.020 1.00 95.56 85 THR A O 1
ATOM 716 N N . LEU A 1 86 ? -2.496 -13.194 11.258 1.00 95.19 86 LEU A N 1
ATOM 717 C CA . LEU A 1 86 ? -3.115 -13.653 10.016 1.00 95.19 86 LEU A CA 1
ATOM 718 C C . LEU A 1 86 ? -2.692 -12.787 8.826 1.00 95.19 86 LEU A C 1
ATOM 720 O O . LEU A 1 86 ? -2.578 -13.292 7.708 1.00 95.19 86 LEU A O 1
ATOM 724 N N . GLY A 1 87 ? -2.434 -11.508 9.087 1.00 95.44 87 GLY A N 1
ATOM 725 C CA . GLY A 1 87 ? -1.981 -10.520 8.121 1.00 95.44 87 GLY A CA 1
ATOM 726 C C . GLY A 1 87 ? -1.964 -9.120 8.725 1.00 95.44 87 GLY A C 1
ATOM 727 O O . GLY A 1 87 ? -2.112 -8.957 9.936 1.00 95.44 87 GLY A O 1
ATOM 728 N N . GLU A 1 88 ? -1.777 -8.127 7.870 1.00 96.50 88 GLU A N 1
ATOM 729 C CA . GLU A 1 88 ? -1.744 -6.704 8.207 1.00 96.50 88 GLU A CA 1
ATOM 730 C C . GLU A 1 88 ? -2.538 -5.957 7.134 1.00 96.50 88 GLU A C 1
ATOM 732 O O . GLU A 1 88 ? -2.474 -6.355 5.967 1.00 96.50 88 GLU A O 1
ATOM 737 N N . LEU A 1 89 ? -3.300 -4.942 7.544 1.00 97.00 89 LEU A N 1
ATOM 738 C CA . LEU A 1 89 ? -3.896 -3.955 6.648 1.00 97.00 89 LEU A CA 1
ATOM 739 C C . LEU A 1 89 ? -2.960 -2.747 6.597 1.00 97.00 89 LEU A C 1
ATOM 741 O O . LEU A 1 89 ? -2.718 -2.115 7.632 1.00 97.00 89 LEU A O 1
ATOM 745 N N . ASP A 1 90 ? -2.448 -2.424 5.410 1.00 97.19 90 ASP A N 1
ATOM 746 C CA . ASP A 1 90 ? -1.459 -1.353 5.264 1.00 97.19 90 ASP A CA 1
ATOM 747 C C . ASP A 1 90 ? -2.086 0.015 5.573 1.00 97.19 90 ASP A C 1
ATOM 749 O O . ASP A 1 90 ? -1.587 0.735 6.437 1.00 97.19 90 ASP A O 1
ATOM 753 N N . PHE A 1 91 ? -3.197 0.374 4.915 1.00 98.12 91 PHE A N 1
ATOM 754 C CA . PHE A 1 91 ? -3.884 1.651 5.131 1.00 98.12 91 PHE A CA 1
ATOM 755 C C . PHE A 1 91 ? -5.403 1.539 4.991 1.00 98.12 91 PHE A C 1
ATOM 757 O O . PHE A 1 91 ? -5.917 1.023 4.000 1.00 98.12 91 PHE A O 1
ATOM 764 N N . LEU A 1 92 ? -6.124 2.127 5.943 1.00 97.75 92 LEU A N 1
ATOM 765 C CA . LEU A 1 92 ? -7.533 2.477 5.808 1.00 97.75 92 LEU A CA 1
ATOM 766 C C . LEU A 1 92 ? -7.640 3.998 5.731 1.00 97.75 92 LEU A C 1
ATOM 768 O O . LEU A 1 92 ? -7.184 4.707 6.637 1.00 97.75 92 LEU A O 1
ATOM 772 N N . LEU A 1 93 ? -8.224 4.494 4.645 1.00 97.88 93 LEU A N 1
ATOM 773 C CA . LEU A 1 93 ? -8.369 5.919 4.371 1.00 97.88 93 LEU A CA 1
ATOM 774 C C . LEU A 1 93 ? -9.845 6.293 4.355 1.00 97.88 93 LEU A C 1
ATOM 776 O O . LEU A 1 93 ? -10.674 5.519 3.887 1.00 97.88 93 LEU A O 1
ATOM 780 N N . LYS A 1 94 ? -10.176 7.484 4.844 1.00 97.31 94 LYS A N 1
ATOM 781 C CA . LYS A 1 94 ? -11.517 8.058 4.774 1.00 97.31 94 LYS A CA 1
ATOM 782 C C . LYS A 1 94 ? -11.472 9.336 3.958 1.00 97.31 94 LYS A C 1
ATOM 784 O O . LYS A 1 94 ? -10.733 10.258 4.289 1.00 97.31 94 LYS A O 1
ATOM 789 N N . ASN A 1 95 ? -12.282 9.407 2.913 1.00 95.50 95 ASN A N 1
ATOM 790 C CA . ASN A 1 95 ? -12.502 10.643 2.185 1.00 95.50 95 ASN A CA 1
ATOM 791 C C . ASN A 1 95 ? -13.444 11.534 3.009 1.00 95.50 95 ASN A C 1
ATOM 793 O O . ASN A 1 95 ? -14.601 11.178 3.229 1.00 95.50 95 ASN A O 1
ATOM 797 N N . GLU A 1 96 ? -12.956 12.681 3.479 1.00 89.88 96 GLU A N 1
ATOM 798 C CA . GLU A 1 96 ? -13.721 13.549 4.390 1.00 89.88 96 GLU A CA 1
ATOM 799 C C . GLU A 1 96 ? -14.923 14.217 3.697 1.00 89.88 96 GLU A C 1
ATOM 801 O O . GLU A 1 96 ? -15.931 14.498 4.341 1.00 89.88 96 GLU A O 1
ATOM 806 N N . ASN A 1 97 ? -14.867 14.394 2.372 1.00 92.56 97 ASN A N 1
ATOM 807 C CA . ASN A 1 97 ? -15.940 15.023 1.597 1.00 92.56 97 ASN A CA 1
ATOM 808 C C . ASN A 1 97 ? -17.123 14.073 1.333 1.00 92.56 97 ASN A C 1
ATOM 810 O O . ASN A 1 97 ? -18.271 14.507 1.290 1.00 92.56 97 ASN A O 1
ATOM 814 N N . THR A 1 98 ? -16.852 12.781 1.131 1.00 94.88 98 THR A N 1
ATOM 815 C CA . THR A 1 98 ? -17.866 11.773 0.751 1.00 94.88 98 THR A CA 1
ATOM 816 C C . THR A 1 98 ? -18.200 10.790 1.871 1.00 94.88 98 THR A C 1
ATOM 818 O O . THR A 1 98 ? -19.195 10.074 1.784 1.00 94.88 98 THR A O 1
ATOM 821 N N . GLY A 1 99 ? -17.363 10.710 2.907 1.00 93.75 99 GLY A N 1
ATOM 822 C CA . GLY A 1 99 ? -17.449 9.707 3.966 1.00 93.75 99 GLY A CA 1
ATOM 823 C C . GLY A 1 99 ? -17.013 8.300 3.543 1.00 93.75 99 GLY A C 1
ATOM 824 O O . GLY A 1 99 ? -17.010 7.404 4.386 1.00 93.75 99 GLY A O 1
ATOM 825 N N . GLN A 1 100 ? -16.632 8.092 2.277 1.00 94.75 100 GLN A N 1
ATOM 826 C CA . GLN A 1 100 ? -16.197 6.793 1.768 1.00 94.75 100 GLN A CA 1
ATOM 827 C C . GLN A 1 100 ? -14.907 6.337 2.457 1.00 94.75 100 GLN A C 1
ATOM 829 O O . GLN A 1 100 ? -13.976 7.125 2.623 1.00 94.75 100 GLN A O 1
ATOM 834 N N . VAL A 1 101 ? -14.845 5.051 2.809 1.00 95.38 101 VAL A N 1
ATOM 835 C CA . VAL A 1 101 ? -13.643 4.409 3.348 1.00 95.38 101 VAL A CA 1
ATOM 836 C C . VAL A 1 101 ? -13.035 3.492 2.292 1.00 95.38 101 VAL A C 1
ATOM 838 O O . VAL A 1 101 ? -13.744 2.693 1.678 1.00 95.38 101 VAL A O 1
ATOM 841 N N . SER A 1 102 ? -11.727 3.601 2.083 1.00 95.81 102 SER A N 1
ATOM 842 C CA . SER A 1 102 ? -10.955 2.767 1.167 1.00 95.81 102 SER A CA 1
ATOM 843 C C . SER A 1 102 ? -9.887 1.975 1.925 1.00 95.81 102 SER A C 1
ATOM 845 O O . SER A 1 102 ? -9.290 2.455 2.889 1.00 95.81 102 SER A O 1
ATOM 847 N N . HIS A 1 103 ? -9.660 0.734 1.493 1.00 97.00 103 HIS A N 1
ATOM 848 C CA . HIS A 1 103 ? -8.532 -0.082 1.930 1.00 97.00 103 HIS A CA 1
ATOM 849 C C . HIS A 1 103 ? -7.454 -0.039 0.848 1.00 97.00 103 HIS A C 1
ATOM 851 O O . HIS A 1 103 ? -7.714 -0.406 -0.300 1.00 97.00 103 HIS A O 1
ATOM 857 N N . VAL A 1 104 ? -6.256 0.414 1.214 1.00 96.81 104 VAL A N 1
ATOM 858 C CA . VAL A 1 104 ? -5.118 0.551 0.306 1.00 96.81 104 VAL A CA 1
ATOM 859 C C . VAL A 1 104 ? -3.989 -0.361 0.770 1.00 96.81 104 VAL A C 1
ATOM 861 O O . VAL A 1 104 ? -3.496 -0.230 1.884 1.00 96.81 104 VAL A O 1
ATOM 864 N N . GLU A 1 105 ? -3.559 -1.248 -0.125 1.00 96.12 105 GLU A N 1
ATOM 865 C CA . GLU A 1 105 ? -2.372 -2.094 0.027 1.00 96.12 105 GLU A CA 1
ATOM 866 C C . GLU A 1 105 ? -1.206 -1.456 -0.736 1.00 96.12 105 GLU A C 1
ATOM 868 O O . GLU A 1 105 ? -1.287 -1.255 -1.955 1.00 96.12 105 GLU A O 1
ATOM 873 N N . LEU A 1 106 ? -0.107 -1.145 -0.048 1.00 94.44 106 LEU A N 1
ATOM 874 C CA . LEU A 1 106 ? 1.040 -0.473 -0.648 1.00 94.44 106 LEU A CA 1
ATOM 875 C C . LEU A 1 106 ? 2.067 -1.494 -1.139 1.00 94.44 106 LEU A C 1
ATOM 877 O O . LEU A 1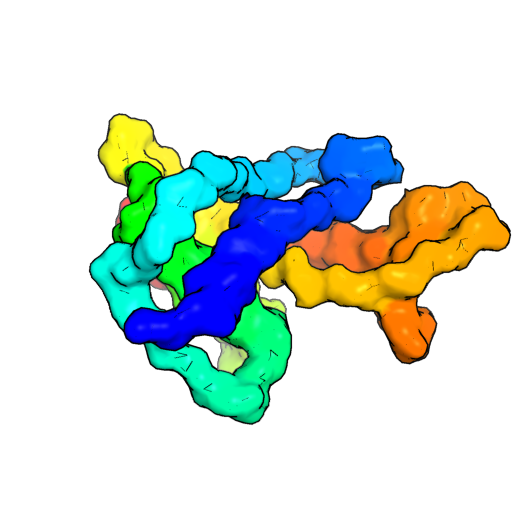 106 ? 2.703 -2.226 -0.380 1.00 94.44 106 LEU A O 1
ATOM 881 N N . VAL A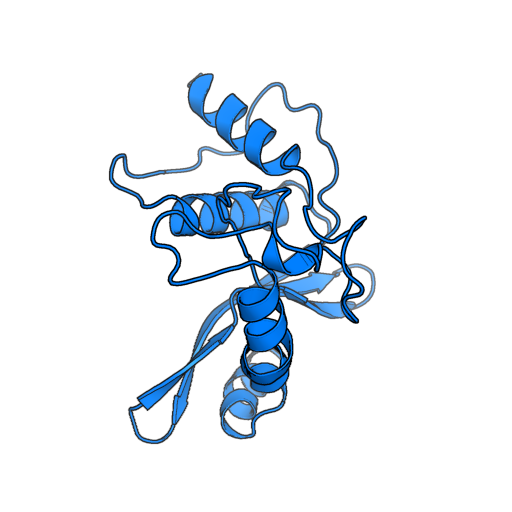 1 107 ? 2.301 -1.505 -2.450 1.00 91.00 107 VAL A N 1
ATOM 882 C CA . VAL A 1 107 ? 3.253 -2.427 -3.073 1.00 91.00 107 VAL A CA 1
ATOM 883 C C . VAL A 1 107 ? 4.316 -1.658 -3.830 1.00 91.00 107 VAL A C 1
ATOM 885 O O . VAL A 1 107 ? 4.045 -1.060 -4.862 1.00 91.00 107 VAL A O 1
ATOM 888 N N . TYR A 1 108 ? 5.556 -1.752 -3.349 1.00 89.81 108 TYR A N 1
ATOM 889 C CA . TYR A 1 108 ? 6.722 -1.201 -4.032 1.00 89.81 108 TYR A CA 1
ATOM 890 C C . TYR A 1 108 ? 7.761 -2.299 -4.267 1.00 89.81 108 TYR A C 1
ATOM 892 O O . TYR A 1 108 ? 8.284 -2.896 -3.318 1.00 89.81 108 TYR A O 1
ATOM 900 N N . LYS A 1 109 ? 8.018 -2.624 -5.537 1.00 87.00 109 LYS A N 1
ATOM 901 C CA . LYS A 1 109 ? 8.839 -3.769 -5.953 1.00 87.00 109 LYS A CA 1
ATOM 902 C C . LYS A 1 109 ? 9.686 -3.426 -7.172 1.00 87.00 109 LYS A C 1
ATOM 904 O O . LYS A 1 109 ? 9.253 -2.677 -8.038 1.00 87.00 109 LYS A O 1
ATOM 909 N N . PHE A 1 110 ? 10.860 -4.050 -7.247 1.00 85.50 110 PHE A N 1
ATOM 910 C CA . PHE A 1 110 ? 11.669 -4.096 -8.460 1.00 85.50 110 PHE A CA 1
ATOM 911 C C . PHE A 1 110 ? 11.541 -5.474 -9.090 1.00 85.50 110 PHE A C 1
ATOM 913 O O . PHE A 1 110 ? 11.731 -6.491 -8.415 1.00 85.50 110 PHE A O 1
ATOM 920 N N . TYR A 1 111 ? 11.247 -5.478 -10.380 1.00 88.12 111 TYR A N 1
ATOM 921 C CA . TYR A 1 111 ? 11.196 -6.666 -11.208 1.00 88.12 111 TYR A CA 1
ATOM 922 C C . TYR A 1 111 ? 12.167 -6.490 -12.374 1.00 88.12 111 TYR A C 1
ATOM 924 O O . TYR A 1 111 ? 12.314 -5.390 -12.906 1.00 88.12 111 TYR A O 1
ATOM 932 N N . LEU A 1 112 ? 12.834 -7.572 -12.752 1.00 89.44 112 LEU A N 1
ATOM 933 C CA . LEU A 1 112 ? 13.533 -7.691 -14.022 1.00 89.44 112 LEU A CA 1
ATOM 934 C C . LEU A 1 112 ? 12.520 -8.162 -15.063 1.00 89.44 112 LEU A C 1
ATOM 936 O O . LEU A 1 112 ? 11.699 -9.028 -14.762 1.00 89.44 112 LEU A O 1
ATOM 940 N N . TYR A 1 113 ? 12.565 -7.571 -16.252 1.00 89.56 113 TYR A N 1
ATOM 941 C CA . TYR A 1 113 ? 11.714 -7.971 -17.364 1.00 89.56 113 TYR A CA 1
ATOM 942 C C . TYR A 1 113 ? 12.414 -9.045 -18.191 1.00 89.56 113 TYR A C 1
ATOM 944 O O . TYR A 1 113 ? 13.487 -8.791 -18.737 1.00 89.56 113 TYR A O 1
ATOM 952 N N . ASP A 1 114 ? 11.804 -10.221 -18.283 1.00 89.75 114 ASP A N 1
ATOM 953 C CA . ASP A 1 114 ? 12.258 -11.318 -19.130 1.00 89.75 114 ASP A CA 1
ATOM 954 C C . ASP A 1 114 ? 11.319 -11.461 -20.343 1.00 89.75 114 ASP A C 1
ATOM 956 O O . ASP A 1 114 ? 10.197 -11.956 -20.189 1.00 89.75 114 ASP A O 1
ATOM 960 N N . PRO A 1 115 ? 11.726 -11.000 -21.541 1.00 89.44 115 PRO A N 1
ATOM 961 C CA . PRO A 1 115 ? 10.878 -11.030 -22.731 1.00 89.44 115 PRO A CA 1
ATOM 962 C C . PRO A 1 115 ? 10.621 -12.448 -23.262 1.00 89.44 115 PRO A C 1
ATOM 964 O O . PRO A 1 115 ? 9.673 -12.629 -24.024 1.00 89.44 115 PRO A O 1
ATOM 967 N N . GLU A 1 116 ? 11.417 -13.443 -22.860 1.00 91.44 116 GLU A N 1
ATOM 968 C CA . GLU A 1 116 ? 11.283 -14.829 -23.328 1.00 91.44 116 GLU A CA 1
ATOM 969 C C . GLU A 1 116 ? 10.102 -15.554 -22.658 1.00 91.44 116 GLU A C 1
ATOM 971 O O . GLU A 1 116 ? 9.627 -16.582 -23.148 1.00 91.44 116 GLU A O 1
ATOM 976 N N . ILE A 1 117 ? 9.587 -15.023 -21.542 1.00 86.00 117 ILE A N 1
ATOM 977 C CA . ILE A 1 117 ? 8.429 -15.591 -20.847 1.00 86.00 117 ILE A CA 1
ATOM 978 C C . ILE A 1 117 ? 7.138 -15.222 -21.604 1.00 86.00 117 ILE A C 1
ATOM 980 O O . ILE A 1 117 ? 6.850 -14.037 -21.787 1.00 86.00 117 ILE A O 1
ATOM 984 N N . PRO A 1 118 ? 6.289 -16.193 -22.005 1.00 84.50 118 PRO A N 1
ATOM 985 C CA . PRO A 1 118 ? 5.112 -15.897 -22.825 1.00 84.50 118 PRO A CA 1
ATOM 986 C C . PRO A 1 118 ? 4.104 -14.948 -22.161 1.00 84.50 118 PRO A C 1
ATOM 988 O O . PRO A 1 118 ? 3.626 -14.010 -22.802 1.00 84.50 118 PRO A O 1
ATOM 991 N N . ALA A 1 119 ? 3.787 -15.172 -20.881 1.00 83.31 119 ALA A N 1
ATOM 992 C CA . ALA A 1 119 ? 2.766 -14.425 -20.152 1.00 83.31 119 ALA A CA 1
ATOM 993 C C . ALA A 1 119 ? 3.313 -13.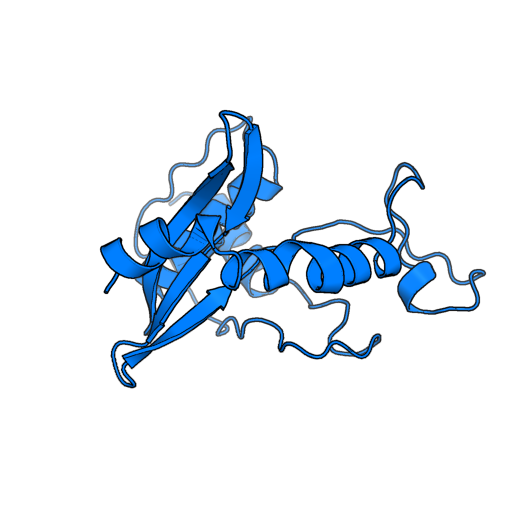105 -19.582 1.00 83.31 119 ALA A C 1
ATOM 995 O O . ALA A 1 119 ? 4.218 -13.114 -18.752 1.00 83.31 119 ALA A O 1
ATOM 996 N N . GLU A 1 120 ? 2.710 -11.970 -19.957 1.00 84.69 120 GLU A N 1
ATOM 997 C CA . GLU A 1 120 ? 3.176 -10.617 -19.597 1.00 84.69 120 GLU A CA 1
ATOM 998 C C . GLU A 1 120 ? 3.390 -10.422 -18.085 1.00 84.69 120 GLU A C 1
ATOM 1000 O O . GLU A 1 120 ? 4.421 -9.912 -17.655 1.00 84.69 120 GLU A O 1
ATOM 1005 N N . ALA A 1 121 ? 2.454 -10.894 -17.255 1.00 82.12 121 ALA A N 1
ATOM 1006 C CA . ALA A 1 121 ? 2.550 -10.794 -15.796 1.00 82.12 121 ALA A CA 1
ATOM 1007 C C . ALA A 1 121 ? 3.685 -11.644 -15.191 1.00 82.12 121 ALA A C 1
ATOM 1009 O O . ALA A 1 121 ? 4.102 -11.415 -14.055 1.00 82.12 121 ALA A O 1
ATOM 1010 N N . GLU A 1 122 ? 4.161 -12.656 -15.912 1.00 86.31 122 GLU A N 1
ATOM 1011 C CA . GLU A 1 122 ? 5.241 -13.540 -15.473 1.00 86.31 122 GLU A CA 1
ATOM 1012 C C . GLU A 1 122 ? 6.614 -13.050 -15.943 1.00 86.31 122 GLU A C 1
ATOM 1014 O O . GLU A 1 122 ? 7.611 -13.370 -15.297 1.00 86.31 122 GLU A O 1
ATOM 1019 N N . ARG A 1 123 ? 6.666 -12.195 -16.979 1.00 88.50 123 ARG A N 1
ATOM 1020 C CA . ARG A 1 123 ? 7.900 -11.532 -17.443 1.00 88.50 123 ARG A CA 1
ATOM 1021 C C . ARG A 1 123 ? 8.560 -10.705 -16.350 1.00 88.50 123 ARG A C 1
ATOM 1023 O O . ARG A 1 123 ? 9.777 -10.600 -16.303 1.00 88.50 123 ARG A O 1
ATOM 1030 N N . TRP A 1 124 ? 7.765 -10.137 -15.448 1.00 90.00 124 TRP A N 1
ATOM 1031 C CA . TRP A 1 124 ? 8.235 -9.331 -14.325 1.00 90.00 124 TRP A CA 1
ATOM 1032 C C . TRP A 1 124 ? 8.673 -10.221 -13.159 1.00 90.00 124 TRP A C 1
ATOM 1034 O O . TRP A 1 124 ? 7.895 -10.504 -12.241 1.00 90.00 124 TRP A O 1
ATOM 1044 N N . THR A 1 125 ? 9.931 -10.657 -13.183 1.00 89.56 125 THR A N 1
ATOM 1045 C CA . THR A 1 125 ? 10.501 -11.587 -12.202 1.00 89.56 125 THR A CA 1
ATOM 1046 C C . THR A 1 125 ? 11.366 -10.867 -11.173 1.00 89.56 125 THR A C 1
ATOM 1048 O O . THR A 1 125 ? 12.149 -9.972 -11.480 1.00 89.56 125 THR A O 1
ATOM 1051 N N . GLY A 1 126 ? 11.199 -11.213 -9.898 1.00 86.88 126 GLY A N 1
ATOM 1052 C CA . GLY A 1 126 ? 11.978 -10.634 -8.809 1.00 86.88 126 GLY A CA 1
ATOM 1053 C C . GLY A 1 126 ? 13.436 -11.104 -8.865 1.00 86.88 126 GLY A C 1
ATOM 1054 O O . GLY A 1 126 ? 13.705 -12.196 -9.362 1.00 86.88 126 GLY A O 1
ATOM 1055 N N . PRO A 1 127 ? 14.383 -10.357 -8.276 1.00 79.19 127 PRO A N 1
ATOM 1056 C CA . PRO A 1 127 ? 15.823 -10.609 -8.423 1.00 79.19 127 PRO A CA 1
ATOM 1057 C C . PRO A 1 127 ? 16.287 -12.002 -7.963 1.00 79.19 127 PRO A C 1
ATOM 1059 O O . PRO A 1 127 ? 17.323 -12.480 -8.399 1.00 79.19 127 PRO A O 1
ATOM 1062 N N . ASN A 1 128 ? 15.519 -12.677 -7.100 1.00 76.94 128 ASN A N 1
ATOM 1063 C CA . ASN A 1 128 ? 15.830 -14.026 -6.616 1.00 76.94 128 ASN A CA 1
ATOM 1064 C C . ASN A 1 128 ? 15.033 -15.135 -7.332 1.00 76.94 128 ASN A C 1
ATOM 1066 O O . ASN A 1 128 ? 14.982 -16.248 -6.814 1.00 76.94 128 ASN A O 1
ATOM 1070 N N . HIS A 1 129 ? 14.305 -14.830 -8.416 1.00 72.81 129 HIS A N 1
ATOM 1071 C CA . HIS A 1 129 ? 13.368 -15.717 -9.141 1.00 72.81 129 HIS A CA 1
ATOM 1072 C C . HIS A 1 129 ? 12.267 -16.386 -8.287 1.00 72.81 129 HIS A C 1
ATOM 1074 O O . HIS A 1 129 ? 11.449 -17.160 -8.772 1.00 72.81 129 HIS A O 1
ATOM 1080 N N . ARG A 1 130 ? 12.204 -16.069 -6.990 1.00 78.12 130 ARG A N 1
ATOM 1081 C CA . ARG A 1 130 ? 11.236 -16.614 -6.028 1.00 78.12 130 ARG A CA 1
ATOM 1082 C C . ARG A 1 130 ? 9.932 -15.829 -5.959 1.00 78.12 130 ARG A C 1
ATOM 1084 O O . ARG A 1 130 ? 9.047 -16.246 -5.213 1.00 78.12 130 ARG A O 1
ATOM 1091 N N . ASP A 1 131 ? 9.810 -14.728 -6.689 1.00 84.69 131 ASP A N 1
ATOM 1092 C CA . ASP A 1 131 ? 8.625 -13.871 -6.753 1.00 84.69 131 ASP A CA 1
ATOM 1093 C C . ASP A 1 131 ? 8.478 -13.336 -8.180 1.00 84.69 131 ASP A C 1
ATOM 1095 O O . ASP A 1 131 ? 9.485 -13.124 -8.852 1.00 84.69 131 ASP A O 1
ATOM 1099 N N . ASN A 1 132 ? 7.251 -13.121 -8.636 1.00 89.06 132 ASN A N 1
ATOM 1100 C CA . ASN A 1 132 ? 6.955 -12.440 -9.894 1.00 89.06 132 ASN A CA 1
ATOM 1101 C C . ASN A 1 132 ? 5.667 -11.625 -9.727 1.00 89.06 132 ASN A C 1
ATOM 1103 O O . ASN A 1 132 ? 4.939 -11.802 -8.741 1.00 89.06 132 ASN A O 1
ATOM 1107 N N . LEU A 1 133 ? 5.396 -10.712 -10.658 1.00 89.94 133 LEU A N 1
ATOM 1108 C CA . LEU A 1 133 ? 4.214 -9.853 -10.582 1.00 89.94 133 LEU A CA 1
ATOM 1109 C C . LEU A 1 133 ? 2.924 -10.685 -10.502 1.00 89.94 133 LEU A C 1
ATOM 1111 O O . LEU A 1 133 ? 2.108 -10.432 -9.619 1.00 89.94 133 LEU A O 1
ATOM 1115 N N . SER A 1 134 ? 2.782 -11.724 -11.332 1.00 89.56 134 SER A N 1
ATOM 1116 C CA . SER A 1 134 ? 1.632 -12.647 -11.311 1.00 89.56 134 SER A CA 1
ATOM 1117 C C . SER A 1 134 ? 1.330 -13.198 -9.906 1.00 89.56 134 SER A C 1
ATOM 1119 O O . SER A 1 134 ? 0.226 -13.034 -9.383 1.00 89.56 134 SER A O 1
ATOM 1121 N N . ARG A 1 135 ? 2.331 -13.757 -9.216 1.00 90.44 135 ARG A N 1
ATOM 1122 C CA . ARG A 1 135 ? 2.189 -14.299 -7.853 1.00 90.44 135 ARG A CA 1
ATOM 1123 C C . ARG A 1 135 ? 1.901 -13.223 -6.815 1.00 90.44 135 ARG A C 1
ATOM 1125 O O . ARG A 1 135 ? 1.182 -13.488 -5.846 1.00 90.44 135 ARG A O 1
ATOM 1132 N N . LYS A 1 136 ? 2.450 -12.018 -6.983 1.00 91.25 136 LYS A N 1
ATOM 1133 C CA . LYS A 1 136 ? 2.146 -10.891 -6.097 1.00 91.25 136 LYS A CA 1
ATOM 1134 C C . LYS A 1 136 ? 0.687 -10.456 -6.250 1.00 91.25 136 LYS A C 1
ATOM 1136 O O . LYS A 1 136 ? 0.021 -10.291 -5.227 1.00 91.25 136 LYS A O 1
ATOM 1141 N N . LEU A 1 137 ? 0.188 -10.332 -7.479 1.00 91.25 137 LEU A N 1
ATOM 1142 C CA . LEU A 1 137 ? -1.212 -10.003 -7.765 1.00 91.25 137 LEU A CA 1
ATOM 1143 C C . LEU A 1 137 ? -2.159 -11.091 -7.236 1.00 91.25 137 LEU A C 1
ATOM 1145 O O . LEU A 1 137 ? -3.119 -10.777 -6.535 1.00 91.25 137 LEU A O 1
ATOM 1149 N N . ASP A 1 138 ? -1.839 -12.369 -7.457 1.00 92.12 138 ASP A N 1
ATOM 1150 C CA . ASP A 1 138 ? -2.627 -13.496 -6.940 1.00 92.12 138 ASP A CA 1
ATOM 1151 C C . ASP A 1 138 ? -2.722 -13.479 -5.407 1.00 92.12 138 ASP A C 1
ATOM 1153 O O . ASP A 1 138 ? -3.800 -13.636 -4.828 1.00 92.12 138 ASP A O 1
ATOM 1157 N N . ARG A 1 139 ? -1.602 -13.205 -4.724 1.00 93.56 139 ARG A N 1
ATOM 1158 C CA . ARG A 1 139 ? -1.576 -13.070 -3.263 1.00 93.56 139 ARG A CA 1
ATOM 1159 C C . ARG A 1 139 ? -2.403 -11.881 -2.778 1.00 93.56 139 ARG A C 1
ATOM 1161 O O . ARG A 1 139 ? -3.055 -12.007 -1.743 1.00 93.56 139 ARG A O 1
ATOM 1168 N N . LEU A 1 140 ? -2.358 -10.743 -3.469 1.00 94.25 140 LEU A N 1
ATOM 1169 C CA . LEU A 1 140 ? -3.181 -9.588 -3.105 1.00 94.25 140 LEU A CA 1
ATOM 1170 C C . LEU A 1 140 ? -4.669 -9.956 -3.159 1.00 94.25 140 LEU A C 1
ATOM 1172 O O . LEU A 1 140 ? -5.381 -9.754 -2.180 1.00 94.25 140 LEU A O 1
ATOM 1176 N N . LEU A 1 141 ? -5.102 -10.584 -4.255 1.00 93.88 141 LEU A N 1
ATOM 1177 C CA . LEU A 1 141 ? -6.503 -10.943 -4.489 1.00 93.88 141 LEU A CA 1
ATOM 1178 C C . LEU A 1 141 ? -7.023 -12.024 -3.556 1.00 93.88 141 LEU A C 1
ATOM 1180 O O . LEU A 1 141 ? -8.117 -11.906 -3.019 1.00 93.88 141 LEU A O 1
ATOM 1184 N N . LYS A 1 142 ? -6.257 -13.101 -3.382 1.00 95.19 142 LYS A N 1
ATOM 1185 C CA . LYS A 1 142 ? -6.729 -14.282 -2.652 1.00 95.19 142 LYS A CA 1
ATOM 1186 C C . LYS A 1 142 ? -6.435 -14.224 -1.161 1.00 95.19 142 LYS A C 1
ATOM 1188 O O . LYS A 1 142 ? -6.983 -15.032 -0.414 1.00 95.19 142 LYS A O 1
ATOM 1193 N N . LYS A 1 143 ? -5.529 -13.342 -0.726 1.00 94.44 143 LYS A N 1
ATOM 1194 C CA . LYS A 1 143 ? -5.105 -13.264 0.679 1.00 94.44 143 LYS A CA 1
ATOM 1195 C C . LYS A 1 143 ? -5.257 -11.874 1.272 1.00 94.44 143 LYS A C 1
ATOM 1197 O O . LYS A 1 143 ? -6.003 -11.769 2.231 1.00 94.44 143 LYS A O 1
ATOM 1202 N N . GLN A 1 144 ? -4.584 -10.853 0.733 1.00 95.56 144 GLN A N 1
ATOM 1203 C CA . GLN A 1 144 ? -4.531 -9.536 1.387 1.00 95.56 144 GLN A CA 1
ATOM 1204 C C . GLN A 1 144 ? -5.892 -8.834 1.414 1.00 95.56 144 GLN A C 1
ATOM 1206 O O . GLN A 1 144 ? -6.416 -8.591 2.492 1.00 95.56 144 GLN A O 1
ATOM 1211 N N . PHE A 1 145 ? -6.522 -8.591 0.261 1.00 95.94 145 PHE A N 1
ATOM 1212 C CA . PHE A 1 145 ? -7.821 -7.906 0.230 1.00 95.94 145 PHE A CA 1
ATOM 1213 C C . PHE A 1 145 ? -8.928 -8.655 0.996 1.00 95.94 145 PHE A C 1
ATOM 1215 O O . PHE A 1 145 ? -9.660 -8.009 1.746 1.00 95.94 145 PHE A O 1
ATOM 1222 N N . PRO A 1 146 ? -9.022 -10.001 0.929 1.00 96.56 146 PRO A N 1
ATOM 1223 C CA . PRO A 1 146 ? -9.963 -10.754 1.754 1.00 96.56 146 PRO A CA 1
ATOM 1224 C C . PRO A 1 146 ? -9.762 -10.627 3.270 1.00 96.56 146 PRO A C 1
ATOM 1226 O O . PRO A 1 146 ? -10.704 -10.930 4.001 1.00 96.56 146 PRO A O 1
ATOM 1229 N N . LEU A 1 147 ? -8.592 -10.188 3.771 1.00 96.56 147 LEU A N 1
ATOM 1230 C CA . LEU A 1 147 ? -8.402 -9.942 5.211 1.00 96.56 147 LEU A CA 1
ATOM 1231 C C . LEU A 1 147 ? -9.419 -8.934 5.740 1.00 96.56 147 LEU A C 1
ATOM 1233 O O . LEU A 1 147 ? -9.890 -9.107 6.859 1.00 96.56 147 LEU A O 1
ATOM 1237 N N . LEU A 1 148 ? -9.806 -7.940 4.936 1.00 95.81 148 LEU A N 1
ATOM 1238 C CA . LEU A 1 148 ? -10.785 -6.927 5.329 1.00 95.81 148 LEU A CA 1
ATOM 1239 C C . LEU A 1 148 ? -12.141 -7.535 5.731 1.00 95.81 148 LEU A C 1
ATOM 1241 O O . LEU A 1 148 ? -12.841 -6.980 6.569 1.00 95.81 148 LEU A O 1
ATOM 1245 N N . HIS A 1 149 ? -12.495 -8.687 5.157 1.00 95.56 149 HIS A N 1
ATOM 1246 C CA . HIS A 1 149 ? -13.792 -9.344 5.344 1.00 95.56 149 HIS A CA 1
ATOM 1247 C C . HIS A 1 149 ? -13.746 -10.530 6.311 1.00 95.56 149 HIS A C 1
ATOM 1249 O O . HIS A 1 149 ? -14.705 -11.295 6.395 1.00 95.56 149 HIS A O 1
ATOM 1255 N N . ARG A 1 150 ? -12.631 -10.726 7.018 1.00 96.19 150 ARG A N 1
ATOM 1256 C CA . ARG A 1 150 ? -12.529 -11.767 8.042 1.00 96.19 150 ARG A CA 1
ATOM 1257 C C . ARG A 1 150 ? -13.225 -11.354 9.330 1.00 96.19 150 ARG A C 1
ATOM 1259 O O . ARG A 1 150 ? -13.172 -10.191 9.721 1.00 96.19 150 ARG A O 1
ATOM 1266 N N . GLU A 1 151 ? -13.787 -12.332 10.035 1.00 96.50 151 GLU A N 1
ATOM 1267 C CA . GLU A 1 151 ? -14.394 -12.117 11.354 1.00 96.50 151 GLU A CA 1
ATOM 1268 C C . GLU A 1 151 ? -13.384 -11.535 12.348 1.00 96.50 151 GLU A C 1
ATOM 1270 O O . GLU A 1 151 ? -13.717 -10.647 13.128 1.00 96.50 151 GLU A O 1
ATOM 1275 N N . GLU A 1 152 ? -12.116 -11.947 12.274 1.00 96.69 152 GLU A N 1
ATOM 1276 C CA . GLU A 1 152 ? -11.062 -11.435 13.157 1.00 96.69 152 GLU A CA 1
ATOM 1277 C C . GLU A 1 152 ? -10.689 -9.972 12.883 1.00 96.69 152 GLU A C 1
ATOM 1279 O O . GLU A 1 152 ? -10.072 -9.326 13.728 1.00 96.69 152 GLU A O 1
ATOM 1284 N N . THR A 1 153 ? -11.084 -9.432 11.728 1.00 96.75 153 THR A N 1
ATOM 1285 C CA . THR A 1 153 ? -10.893 -8.020 11.371 1.00 96.75 153 THR A CA 1
ATOM 1286 C C . THR A 1 153 ? -12.032 -7.145 11.889 1.00 96.75 153 THR A C 1
ATOM 1288 O O . THR A 1 153 ? -11.846 -5.947 12.094 1.00 96.75 153 THR A O 1
ATOM 1291 N N . ARG A 1 154 ? -13.203 -7.721 12.176 1.00 95.81 154 ARG A N 1
ATOM 1292 C CA . ARG A 1 154 ? -14.383 -6.973 12.624 1.00 95.81 154 ARG A CA 1
ATOM 1293 C C . ARG A 1 154 ? -14.150 -6.123 13.882 1.00 95.81 154 ARG A C 1
ATOM 1295 O O . ARG A 1 154 ? -14.510 -4.952 13.836 1.00 95.81 154 ARG A O 1
ATOM 1302 N N . PRO A 1 155 ? -13.479 -6.607 14.950 1.00 94.81 155 PRO A N 1
ATOM 1303 C CA . PRO A 1 155 ? -13.214 -5.779 16.129 1.00 94.81 155 PRO A CA 1
ATOM 1304 C C . PRO A 1 155 ? -12.372 -4.535 15.823 1.00 94.81 155 PRO A C 1
ATOM 1306 O O . PRO A 1 155 ? -12.542 -3.494 16.457 1.00 94.81 155 PRO A O 1
ATOM 1309 N N . LEU A 1 156 ? -11.454 -4.638 14.854 1.00 94.88 156 LEU A N 1
ATOM 1310 C CA . LEU A 1 156 ? -10.681 -3.493 14.386 1.00 94.88 156 LEU A CA 1
ATOM 1311 C C . LEU A 1 156 ? -11.600 -2.479 13.700 1.00 94.88 156 LEU A C 1
ATOM 1313 O O . LEU A 1 156 ? -11.524 -1.301 14.031 1.00 94.88 156 LEU A O 1
ATOM 1317 N N . LEU A 1 157 ? -12.452 -2.929 12.778 1.00 94.81 157 LEU A N 1
ATOM 1318 C CA . LEU A 1 157 ? -13.356 -2.049 12.034 1.00 94.81 157 LEU A CA 1
ATOM 1319 C C . LEU A 1 157 ? -14.377 -1.376 12.960 1.00 94.81 157 LEU A C 1
ATOM 1321 O O . LEU A 1 157 ? -14.523 -0.162 12.905 1.00 94.81 157 LEU A O 1
ATOM 1325 N N . ASP A 1 158 ? -14.976 -2.121 13.892 1.00 94.69 158 ASP A N 1
ATOM 1326 C CA . ASP A 1 158 ? -15.946 -1.587 14.859 1.00 94.69 158 ASP A CA 1
ATOM 1327 C C . ASP A 1 158 ? -15.345 -0.460 15.726 1.00 94.69 158 ASP A C 1
ATOM 1329 O O . ASP A 1 158 ? -16.030 0.496 16.085 1.00 94.69 158 ASP A O 1
ATOM 1333 N N . ARG A 1 159 ? -14.043 -0.536 16.047 1.00 93.44 159 ARG A N 1
ATOM 1334 C CA . ARG A 1 159 ? -13.316 0.513 16.787 1.00 93.44 159 ARG A CA 1
ATOM 1335 C C . ARG A 1 159 ? -13.107 1.786 15.959 1.00 93.44 159 ARG A C 1
ATOM 1337 O O . ARG A 1 159 ? -12.954 2.861 16.538 1.00 93.44 159 ARG A O 1
ATOM 1344 N N . LEU A 1 160 ? -13.037 1.664 14.636 1.00 90.44 160 LEU A N 1
ATOM 1345 C CA . LEU A 1 160 ? -12.797 2.782 13.720 1.00 90.44 160 LEU A CA 1
ATOM 1346 C C . LEU A 1 160 ? -14.088 3.533 13.346 1.00 90.44 160 LEU A C 1
ATOM 1348 O O . LEU A 1 160 ? -13.991 4.683 12.905 1.00 90.44 160 LEU A O 1
ATOM 1352 N N . GLY A 1 161 ? -15.254 2.925 13.602 1.00 80.06 161 GLY A N 1
ATOM 1353 C CA . GLY A 1 161 ? -16.586 3.459 13.291 1.00 80.06 161 GLY A CA 1
ATOM 1354 C C . GLY A 1 161 ? -16.963 3.303 11.825 1.00 80.06 161 GLY A C 1
ATOM 1355 O O . GLY A 1 161 ? -17.795 4.120 11.373 1.00 80.06 161 GLY A O 1
#